Protein AF-A0A1I0MYA1-F1 (afdb_monomer)

Mean predicted aligned error: 21.13 Å

pLDDT: mean 71.58, std 11.99, range [45.19, 91.06]

Solvent-accessible surface area (backbone atoms only — not comparable to full-atom values): 9512 Å² total; per-residue (Å²): 108,74,67,56,53,50,49,51,52,51,49,52,51,48,63,66,42,46,63,58,52,44,54,54,46,49,60,52,48,57,58,31,63,77,65,76,63,81,54,77,68,55,57,52,54,31,60,75,57,71,51,89,72,77,81,79,78,51,69,67,60,56,49,51,58,48,51,55,51,49,53,56,50,49,55,51,51,52,50,54,50,52,55,49,51,52,52,50,52,54,49,52,52,50,51,51,54,51,51,53,51,50,52,53,48,50,54,49,49,52,53,50,49,53,48,51,62,73,56,55,93,52,71,67,62,57,50,51,55,49,52,52,53,49,52,53,50,53,58,53,49,54,54,50,55,50,52,52,50,55,50,51,54,52,51,53,51,50,50,52,50,50,50,60,64,67,73,73,116

Secondary structure (DSSP, 8-state):
-HHHHHHHHHHHHHHHHHHHHHHHHHHHHHHHHTTT---HHHHHHHHHTT--PPPPPPHHHHHHHHHHHHHHHHHHHHHHHHHHHHHHHHHHHHHHHHHHHHHHHHHHHHHHHHHHHHT-S-HHHHHHHHHHHHHHHHHHHHHHHHHHHHHHHHHHHHHHHHHHHHS--

Organism: NCBI:txid1267423

Structure (mmCIF, N/CA/C/O backbone):
data_AF-A0A1I0MYA1-F1
#
_entry.id   AF-A0A1I0MYA1-F1
#
loop_
_atom_site.group_PDB
_atom_site.id
_atom_site.type_symbol
_atom_site.label_atom_id
_atom_site.label_alt_id
_atom_site.label_comp_id
_atom_site.label_asym_id
_atom_site.label_entity_id
_atom_site.label_seq_id
_atom_site.pdbx_PDB_ins_code
_atom_site.Cartn_x
_atom_site.Cartn_y
_atom_site.Cartn_z
_atom_site.occupancy
_atom_site.B_iso_or_equiv
_atom_site.auth_seq_id
_atom_site.auth_comp_id
_atom_site.auth_asym_id
_atom_site.auth_atom_id
_atom_site.pdbx_PDB_model_num
ATOM 1 N N . MET A 1 1 ? -48.572 31.806 51.048 1.00 53.94 1 MET A N 1
ATOM 2 C CA . MET A 1 1 ? -49.089 32.085 49.691 1.00 53.94 1 MET A CA 1
ATOM 3 C C . MET A 1 1 ? -48.014 32.195 48.608 1.00 53.94 1 MET A C 1
ATOM 5 O O . MET A 1 1 ? -47.923 31.277 47.811 1.00 53.94 1 MET A O 1
ATOM 9 N N . ILE A 1 2 ? -47.170 33.240 48.545 1.00 49.69 2 ILE A N 1
ATOM 10 C CA . ILE A 1 2 ? -46.200 33.402 47.425 1.00 49.69 2 ILE A CA 1
ATOM 11 C C . ILE A 1 2 ? -45.186 32.243 47.348 1.00 49.69 2 ILE A C 1
ATOM 13 O O . ILE A 1 2 ? -44.885 31.756 46.262 1.00 49.69 2 ILE A O 1
ATOM 17 N N . ILE A 1 3 ? -44.714 31.751 48.497 1.00 54.62 3 ILE A N 1
ATOM 18 C CA . ILE A 1 3 ? -43.754 30.635 48.581 1.00 54.62 3 ILE A CA 1
ATOM 19 C C . ILE A 1 3 ? -44.385 29.305 48.130 1.00 54.62 3 ILE A C 1
ATOM 21 O O . ILE A 1 3 ? -43.721 28.503 47.483 1.00 54.62 3 ILE A O 1
ATOM 25 N N . GLU A 1 4 ? -45.673 29.085 48.404 1.00 59.00 4 GLU A N 1
ATOM 26 C CA . GLU A 1 4 ? -46.394 27.865 48.003 1.00 59.00 4 GLU A CA 1
ATOM 27 C C . GLU A 1 4 ? -46.662 27.839 46.498 1.00 59.00 4 GLU A C 1
ATOM 29 O O . GLU A 1 4 ? -46.517 26.797 45.865 1.00 59.00 4 GLU A O 1
ATOM 34 N N . ILE A 1 5 ? -46.981 28.995 45.907 1.00 59.31 5 ILE A N 1
ATOM 35 C CA . ILE A 1 5 ? -47.152 29.127 44.456 1.00 59.31 5 ILE A CA 1
ATOM 36 C C . ILE A 1 5 ? -45.806 28.919 43.750 1.00 59.31 5 ILE A C 1
ATOM 38 O O . ILE A 1 5 ? -45.744 28.190 42.761 1.00 59.31 5 ILE A O 1
ATOM 42 N N . LEU A 1 6 ? -44.709 29.475 44.284 1.00 47.03 6 LEU A N 1
ATOM 43 C CA . LEU A 1 6 ? -43.365 29.222 43.755 1.00 47.03 6 LEU A CA 1
ATOM 44 C C . LEU A 1 6 ? -42.989 27.736 43.851 1.00 47.03 6 LEU A C 1
ATOM 46 O O . LEU A 1 6 ? -42.486 27.172 42.883 1.00 47.03 6 LEU A O 1
ATOM 50 N N . ALA A 1 7 ? -43.263 27.091 44.988 1.00 54.84 7 ALA A N 1
ATOM 51 C CA . ALA A 1 7 ? -42.986 25.672 45.191 1.00 54.84 7 ALA A CA 1
ATOM 52 C C . ALA A 1 7 ? -43.809 24.783 44.246 1.00 54.84 7 ALA A C 1
ATOM 54 O O . ALA A 1 7 ? -43.268 23.838 43.678 1.00 54.84 7 ALA A O 1
ATOM 55 N N . ALA A 1 8 ? -45.081 25.115 44.012 1.00 61.84 8 ALA A N 1
ATOM 56 C CA . ALA A 1 8 ? -45.942 24.400 43.075 1.00 61.84 8 ALA A CA 1
ATOM 57 C C . ALA A 1 8 ? -45.461 24.550 41.623 1.00 61.84 8 ALA A C 1
ATOM 59 O O . ALA A 1 8 ? -45.410 23.565 40.887 1.00 61.84 8 ALA A O 1
ATOM 60 N N . ILE A 1 9 ? -45.039 25.751 41.213 1.00 55.94 9 ILE A N 1
ATOM 61 C CA . ILE A 1 9 ? -44.478 25.993 39.875 1.00 55.94 9 ILE A CA 1
ATOM 62 C C . ILE A 1 9 ? -43.163 25.225 39.706 1.00 55.94 9 ILE A C 1
ATOM 64 O O . ILE A 1 9 ? -42.986 24.528 38.709 1.00 55.94 9 ILE A O 1
ATOM 68 N N . ILE A 1 10 ? -42.268 25.283 40.696 1.00 53.44 10 ILE A N 1
ATOM 69 C CA . ILE A 1 10 ? -40.992 24.558 40.679 1.00 53.44 10 ILE A CA 1
ATOM 70 C C . ILE A 1 10 ? -41.228 23.044 40.635 1.00 53.44 10 ILE A C 1
A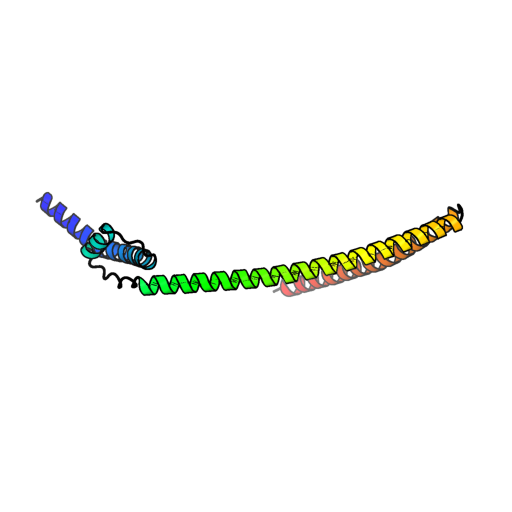TOM 72 O O . ILE A 1 10 ? -40.601 22.363 39.829 1.00 53.44 10 ILE A O 1
ATOM 76 N N . ALA A 1 11 ? -42.162 22.510 41.424 1.00 63.56 11 ALA A N 1
ATOM 77 C CA . ALA A 1 11 ? -42.507 21.090 41.419 1.00 63.56 11 ALA A CA 1
ATOM 78 C C . ALA A 1 11 ? -43.137 20.640 40.092 1.00 63.56 11 ALA A C 1
ATOM 80 O O . ALA A 1 11 ? -42.835 19.551 39.612 1.00 63.56 11 ALA A O 1
ATOM 81 N N . THR A 1 12 ? -43.957 21.484 39.461 1.00 64.12 12 THR A N 1
ATOM 82 C CA . THR A 1 12 ? -44.578 21.189 38.158 1.00 64.12 12 THR A CA 1
ATOM 83 C C . THR A 1 12 ? -43.537 21.203 37.037 1.00 64.12 12 THR A C 1
ATOM 85 O O . THR A 1 12 ? -43.501 20.300 36.201 1.00 64.12 12 THR A O 1
ATOM 88 N N . VAL A 1 13 ? -42.633 22.187 37.048 1.00 59.34 13 VAL A N 1
ATOM 89 C CA . VAL A 1 13 ? -41.529 22.304 36.085 1.00 59.34 13 VAL A CA 1
ATOM 90 C C . VAL A 1 13 ? -40.529 21.161 36.264 1.00 59.34 13 VAL A C 1
ATOM 92 O O . VAL A 1 13 ? -40.145 20.525 35.284 1.00 59.34 13 VAL A O 1
ATOM 95 N N . LEU A 1 14 ? -40.154 20.837 37.504 1.00 59.97 14 LEU A N 1
ATOM 96 C CA . LEU A 1 14 ? -39.277 19.707 37.805 1.00 59.97 14 LEU A CA 1
ATOM 97 C C . LEU A 1 14 ? -39.945 18.373 37.469 1.00 59.97 14 LEU A C 1
ATOM 99 O O . LEU A 1 14 ? -39.303 17.543 36.841 1.00 59.97 14 LEU A O 1
ATOM 103 N N . GLY A 1 15 ? -41.225 18.181 37.794 1.00 67.44 15 GLY A N 1
ATOM 104 C CA . GLY A 1 15 ? -41.979 16.971 37.462 1.00 67.44 15 GLY A CA 1
ATOM 105 C C . GLY A 1 15 ? -42.112 16.742 35.953 1.00 67.44 15 GLY A C 1
ATOM 106 O O . GLY A 1 15 ? -41.977 15.611 35.490 1.00 67.44 15 GLY A O 1
ATOM 107 N N . GLY A 1 16 ? -42.289 17.814 35.171 1.00 69.50 16 GLY A N 1
ATOM 108 C CA . GLY A 1 16 ? -42.324 17.754 33.706 1.00 69.50 16 GLY A CA 1
ATOM 109 C C . GLY A 1 16 ? -40.950 17.555 33.053 1.00 69.50 16 GLY A C 1
ATOM 110 O O . GLY A 1 16 ? -40.839 16.858 32.044 1.00 69.50 16 GLY A O 1
ATOM 111 N N . LEU A 1 17 ? -39.884 18.125 33.628 1.00 67.44 17 LEU A N 1
ATOM 112 C CA . LEU A 1 17 ? -38.512 18.014 33.106 1.00 67.44 17 LEU A CA 1
ATOM 113 C C . LEU A 1 17 ? -37.791 16.735 33.544 1.00 67.44 17 LEU A C 1
ATOM 115 O O . LEU A 1 17 ? -36.899 16.264 32.836 1.00 67.44 17 LEU A O 1
ATOM 119 N N . PHE A 1 18 ? -38.172 16.142 34.674 1.00 72.62 18 PHE A N 1
ATOM 120 C CA . PHE A 1 18 ? -37.575 14.919 35.207 1.00 72.62 18 PHE A CA 1
ATOM 121 C C . PHE A 1 18 ? -37.507 13.756 34.196 1.00 72.62 18 PHE A C 1
ATOM 123 O O . PHE A 1 18 ? -36.424 13.185 34.036 1.00 72.62 18 PHE A O 1
ATOM 130 N N . PRO A 1 19 ? -38.571 13.413 33.436 1.00 75.00 19 PRO A N 1
ATOM 131 C CA . PRO A 1 19 ? -38.494 12.343 32.436 1.00 75.00 19 PRO A CA 1
ATOM 132 C C . PRO A 1 19 ? -37.537 12.659 31.275 1.00 75.00 19 PRO A C 1
ATOM 134 O O . PRO A 1 19 ? -36.862 11.756 30.770 1.00 75.00 19 PRO A O 1
ATOM 137 N N . LEU A 1 20 ? -37.418 13.930 30.872 1.00 74.06 20 LEU A N 1
ATOM 138 C CA . LEU A 1 20 ? -36.466 14.359 29.840 1.00 74.06 20 LEU A CA 1
ATOM 139 C C . LEU A 1 20 ? -35.021 14.236 30.336 1.00 74.06 20 L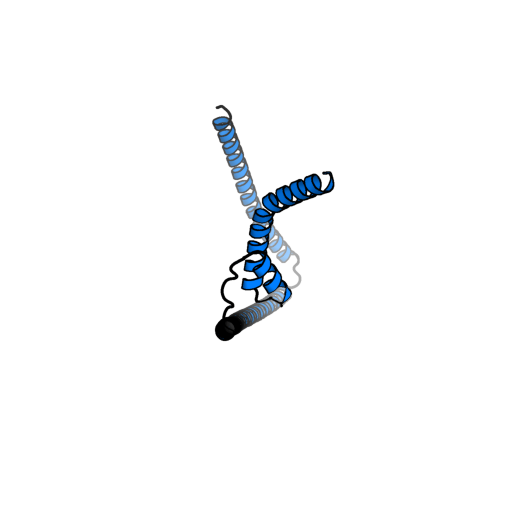EU A C 1
ATOM 141 O O . LEU A 1 20 ? -34.166 13.692 29.630 1.00 74.06 20 LEU A O 1
ATOM 145 N N . ILE A 1 21 ? -34.767 14.666 31.575 1.00 74.06 21 ILE A N 1
ATOM 146 C CA . ILE A 1 21 ? -33.463 14.547 32.236 1.00 74.06 21 ILE A CA 1
ATOM 147 C C . ILE A 1 21 ? -33.081 13.072 32.388 1.00 74.06 21 ILE A C 1
ATOM 149 O O . ILE A 1 21 ? -31.964 12.700 32.030 1.00 74.06 21 ILE A O 1
ATOM 153 N N . ARG A 1 22 ? -34.010 12.208 32.820 1.00 73.50 22 ARG A N 1
ATOM 154 C CA . ARG A 1 22 ? -33.788 10.757 32.945 1.00 73.50 22 ARG A CA 1
ATOM 155 C C . ARG A 1 22 ? -33.401 10.127 31.607 1.00 73.50 22 ARG A C 1
ATOM 157 O O . ARG A 1 22 ? -32.440 9.363 31.547 1.00 73.50 22 ARG A O 1
ATOM 164 N N . LYS A 1 23 ? -34.093 10.474 30.516 1.00 77.56 23 LYS A N 1
ATOM 165 C CA . LYS A 1 23 ? -33.804 9.944 29.172 1.00 77.56 23 LYS A CA 1
ATOM 166 C C . LYS A 1 23 ? -32.434 10.396 28.654 1.00 77.56 23 LYS A C 1
ATOM 168 O O . LYS A 1 23 ? -31.688 9.588 28.098 1.00 77.56 23 LYS A O 1
ATOM 173 N N . PHE A 1 24 ? -32.084 11.666 28.861 1.00 75.31 24 PHE A N 1
ATOM 174 C CA . PHE A 1 24 ? -30.781 12.206 28.469 1.00 75.31 24 PHE A CA 1
ATOM 175 C C . PHE A 1 24 ? -29.639 11.604 29.299 1.00 75.31 24 PHE A C 1
ATOM 177 O O . PHE A 1 24 ? -28.613 11.194 28.749 1.00 75.31 24 PHE A O 1
ATOM 184 N N . ALA A 1 25 ? -29.843 11.492 30.612 1.00 72.69 25 ALA A N 1
ATOM 185 C CA . ALA A 1 25 ? -28.910 10.868 31.535 1.00 72.69 25 ALA A CA 1
ATOM 186 C C . ALA A 1 25 ? -28.674 9.399 31.173 1.00 72.69 25 ALA A C 1
ATOM 188 O O . ALA A 1 25 ? -27.520 9.008 31.026 1.00 72.69 25 ALA A O 1
ATOM 189 N N . LYS A 1 26 ? -29.729 8.612 30.922 1.00 73.62 26 LYS A N 1
ATOM 190 C CA . LYS A 1 26 ? -29.613 7.197 30.532 1.00 73.62 26 LYS 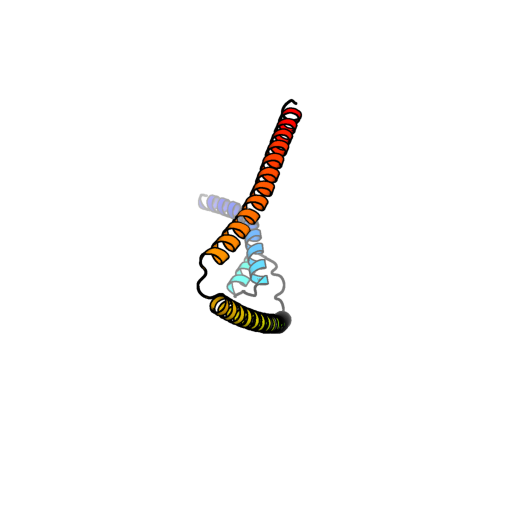A CA 1
ATOM 191 C C . LYS A 1 26 ? -28.723 7.013 29.297 1.00 73.62 26 LYS A C 1
ATOM 193 O O . LYS A 1 26 ? -27.742 6.286 29.350 1.00 73.62 26 LYS A O 1
ATOM 198 N N . SER A 1 27 ? -28.962 7.789 28.235 1.00 75.38 27 SER A N 1
ATOM 199 C CA . SER A 1 27 ? -28.143 7.748 27.010 1.00 75.38 27 SER A CA 1
ATOM 200 C C . SER A 1 27 ? -26.663 8.089 27.246 1.00 75.38 27 SER A C 1
ATOM 202 O O . SER A 1 27 ? -25.767 7.534 26.601 1.00 75.38 27 SER A O 1
ATOM 204 N N . ARG A 1 28 ? -26.381 9.021 28.164 1.00 74.25 28 ARG A N 1
ATOM 205 C CA . ARG A 1 28 ? -25.012 9.395 28.540 1.00 74.25 28 ARG A CA 1
ATOM 206 C C . ARG A 1 28 ? -24.349 8.331 29.408 1.00 74.25 28 ARG A C 1
ATOM 208 O O . ARG A 1 28 ? -23.190 8.010 29.151 1.00 74.25 28 ARG A O 1
ATOM 215 N N . PHE A 1 29 ? -25.067 7.788 30.387 1.00 71.31 29 PHE A N 1
ATOM 216 C CA . PHE A 1 29 ? -24.564 6.745 31.272 1.00 71.31 29 PHE A CA 1
ATOM 217 C C . PHE A 1 29 ? -24.280 5.461 30.496 1.00 71.31 29 PHE A C 1
ATOM 219 O O . PHE A 1 29 ? -23.156 4.983 30.585 1.00 71.31 29 PHE A O 1
ATOM 226 N N . ASP A 1 30 ? -25.179 4.985 29.632 1.00 68.94 30 ASP A N 1
ATOM 227 C CA . ASP A 1 30 ? -24.960 3.769 28.829 1.00 68.94 30 ASP A CA 1
ATOM 228 C C . ASP A 1 30 ? -23.665 3.850 27.994 1.00 68.94 30 ASP A C 1
ATOM 230 O O . ASP A 1 30 ? -22.883 2.902 27.921 1.00 68.94 30 ASP A O 1
ATOM 234 N N . LYS A 1 31 ? -23.363 5.028 27.426 1.00 69.88 31 LYS A N 1
ATOM 235 C CA . LYS A 1 31 ? -22.116 5.270 26.676 1.00 69.88 31 LYS A CA 1
ATOM 236 C C . LYS A 1 31 ? -20.864 5.296 27.554 1.00 69.88 31 LYS A C 1
ATOM 238 O O . LYS A 1 31 ? -19.784 4.956 27.071 1.00 69.88 31 LYS A O 1
ATOM 243 N N . LEU A 1 32 ? -20.975 5.759 28.796 1.00 64.94 32 LEU A N 1
ATOM 244 C CA . LEU A 1 32 ? -19.866 5.786 29.755 1.00 64.94 32 LEU A CA 1
ATOM 245 C C . LEU A 1 32 ? -19.616 4.393 30.344 1.00 64.94 32 LEU A C 1
ATOM 247 O O . LEU A 1 32 ? -18.457 3.985 30.458 1.00 64.94 32 LEU A O 1
ATOM 251 N N . TYR A 1 33 ? -20.689 3.643 30.607 1.00 64.56 33 TYR A N 1
ATOM 252 C CA . TYR A 1 33 ? -20.644 2.251 31.043 1.00 64.56 33 TYR A CA 1
ATOM 253 C C . TYR A 1 33 ? -20.043 1.331 29.972 1.00 64.56 33 TYR A C 1
ATOM 255 O O . TYR A 1 33 ? -19.144 0.548 30.264 1.00 64.56 33 TYR A O 1
ATOM 263 N N . ALA A 1 34 ? -20.386 1.525 28.696 1.00 61.16 34 ALA A N 1
ATOM 264 C CA . ALA A 1 34 ? -19.746 0.806 27.590 1.00 61.16 34 ALA A CA 1
ATOM 265 C C . ALA A 1 34 ? -18.231 1.085 27.450 1.00 61.16 34 ALA A C 1
ATOM 267 O O . ALA A 1 34 ? -17.511 0.303 26.832 1.00 61.16 34 ALA A O 1
ATOM 268 N N . LYS A 1 35 ? -17.732 2.201 28.002 1.00 67.06 35 LYS A N 1
ATOM 269 C CA . LYS A 1 35 ? -16.332 2.647 27.880 1.00 67.06 35 LYS A CA 1
ATOM 270 C C . LYS A 1 35 ? -15.478 2.401 29.124 1.00 67.06 35 LYS A C 1
ATOM 272 O O . LYS A 1 35 ? -14.320 2.816 29.134 1.00 67.06 35 LYS A O 1
ATOM 277 N N . GLY A 1 36 ? -16.011 1.771 30.171 1.00 59.75 36 GLY A N 1
ATOM 278 C CA . GLY A 1 36 ? -15.218 1.460 31.364 1.00 59.75 36 GLY A CA 1
ATOM 279 C C . GLY A 1 36 ? -14.858 2.665 32.246 1.00 59.75 36 GLY A C 1
ATOM 280 O O . GLY A 1 36 ? -13.967 2.548 33.083 1.00 59.75 36 GLY A O 1
ATOM 281 N N . LYS A 1 37 ? -15.474 3.840 32.038 1.00 58.03 37 LYS A N 1
ATOM 282 C CA . LYS A 1 37 ? -15.156 5.081 32.768 1.00 58.03 37 LYS A CA 1
ATOM 283 C C . LYS A 1 37 ? -16.278 5.423 33.742 1.00 58.03 37 LYS A C 1
ATOM 285 O O . LYS A 1 37 ? -17.186 6.176 33.398 1.00 58.03 37 LYS A O 1
ATOM 290 N N . TYR A 1 38 ? -16.203 4.892 34.958 1.00 65.19 38 TYR A N 1
ATOM 291 C CA . TYR A 1 38 ? -17.176 5.168 36.016 1.00 65.19 38 TYR A CA 1
ATOM 292 C C . TYR A 1 38 ? -16.453 5.444 37.336 1.00 65.19 38 TYR A C 1
ATOM 294 O O . TYR A 1 38 ? -15.547 4.723 37.737 1.00 65.19 38 TYR A O 1
ATOM 302 N N . GLY A 1 39 ? -16.848 6.530 38.002 1.00 62.97 39 GLY A N 1
ATOM 303 C CA . GLY A 1 39 ? -16.388 6.897 39.344 1.00 62.97 39 GLY A CA 1
ATOM 304 C C . GLY A 1 39 ? -17.575 7.062 40.291 1.00 62.97 39 GLY A C 1
ATOM 305 O O . GLY A 1 39 ? -18.708 7.185 39.828 1.00 62.97 39 GLY A O 1
ATOM 306 N N . LYS A 1 40 ? -17.327 7.124 41.607 1.00 64.31 40 LYS A N 1
ATOM 307 C CA . LYS A 1 40 ? -18.358 7.173 42.672 1.00 64.31 40 LYS A CA 1
ATOM 308 C C . LYS A 1 40 ? -19.486 8.189 42.418 1.00 64.31 40 LYS A C 1
ATOM 310 O O . LYS A 1 40 ? -20.643 7.910 42.704 1.00 64.31 40 LYS A O 1
ATOM 315 N N . PHE A 1 41 ? -19.165 9.332 41.807 1.00 66.94 41 PHE A N 1
ATOM 316 C CA . PHE A 1 41 ? -20.137 10.363 41.428 1.00 66.94 41 PHE A CA 1
ATOM 317 C C . PHE A 1 41 ? -21.208 9.868 40.434 1.00 66.94 41 PHE A C 1
ATOM 319 O O . PHE A 1 41 ? -22.383 10.187 40.576 1.00 66.94 41 PHE A O 1
ATOM 326 N N . HIS A 1 42 ? -20.825 9.042 39.459 1.00 65.75 42 HIS A N 1
ATOM 327 C CA . HIS A 1 42 ? -21.723 8.542 38.412 1.00 65.75 42 HIS A CA 1
ATOM 328 C C . HIS A 1 42 ? -22.743 7.547 38.976 1.00 65.75 42 HIS A C 1
ATOM 330 O O . HIS A 1 42 ? -23.909 7.574 38.593 1.00 65.75 42 HIS A O 1
ATOM 336 N N . GLN A 1 43 ? -22.323 6.735 39.948 1.00 65.62 43 GLN A N 1
ATOM 337 C CA . GLN A 1 43 ? -23.186 5.782 40.641 1.00 65.62 43 GLN A CA 1
ATOM 338 C C . GLN A 1 43 ? -24.210 6.491 41.543 1.00 65.62 43 GLN A C 1
ATOM 340 O O . GLN A 1 43 ? -25.366 6.076 41.600 1.00 65.62 43 GLN A O 1
ATOM 345 N N . SER A 1 44 ? -23.821 7.590 42.201 1.00 68.62 44 SER A N 1
ATOM 346 C CA . SER A 1 44 ? -24.742 8.410 43.001 1.00 68.62 44 SER A CA 1
ATOM 347 C C . SER A 1 44 ? -25.803 9.103 42.144 1.00 68.62 44 SER A C 1
ATOM 349 O O . SER A 1 44 ? -26.974 9.108 42.512 1.00 68.62 44 SER A O 1
ATOM 351 N N . VAL A 1 45 ? -25.423 9.643 40.981 1.00 70.06 45 VAL A N 1
ATOM 352 C CA . VAL A 1 45 ? -26.371 10.292 40.056 1.00 70.06 45 VAL A CA 1
ATOM 353 C C . VAL A 1 45 ? -27.311 9.269 39.408 1.00 70.06 45 VAL A C 1
ATOM 355 O O . VAL A 1 45 ? -28.501 9.540 39.274 1.00 70.06 45 VAL A O 1
ATOM 358 N N . ALA A 1 46 ? -26.815 8.078 39.058 1.00 68.12 46 ALA A N 1
ATOM 359 C CA . ALA A 1 46 ? -27.648 7.003 38.522 1.00 68.12 46 ALA A CA 1
ATOM 360 C C . ALA A 1 46 ? -28.675 6.485 39.547 1.00 68.12 46 ALA A C 1
ATOM 362 O O . ALA A 1 46 ? -29.834 6.286 39.188 1.00 68.12 46 ALA A O 1
ATOM 363 N N . LYS A 1 47 ? -28.283 6.352 40.826 1.00 70.88 47 LYS A N 1
ATOM 364 C CA . LYS A 1 47 ? -29.202 6.011 41.928 1.00 70.88 47 LYS A CA 1
ATOM 365 C C . LYS A 1 47 ? -30.252 7.096 42.179 1.00 70.88 47 LYS A C 1
ATOM 367 O O . LYS A 1 47 ? -31.406 6.766 42.408 1.00 70.88 47 LYS A O 1
ATOM 372 N N . LEU A 1 48 ? -29.876 8.377 42.109 1.00 71.06 48 LEU A N 1
ATOM 373 C CA . LEU A 1 48 ? -30.808 9.501 42.291 1.00 71.06 48 LEU A CA 1
ATOM 374 C C . LEU A 1 48 ? -31.876 9.568 41.181 1.00 71.06 48 LEU A C 1
ATOM 376 O O . LEU A 1 48 ? -32.985 10.038 41.411 1.00 71.06 48 LEU A O 1
ATOM 380 N N . LEU A 1 49 ? -31.531 9.115 39.972 1.00 71.75 49 LEU A N 1
ATOM 381 C CA . LEU A 1 49 ? -32.407 9.128 38.795 1.00 71.75 49 LEU A CA 1
ATOM 382 C C . LEU A 1 49 ? -33.109 7.786 38.531 1.00 71.75 49 LEU A C 1
ATOM 384 O O . LEU A 1 49 ? -33.781 7.650 37.503 1.00 71.75 49 LEU A O 1
ATOM 388 N N . ASP A 1 50 ? -32.942 6.812 39.431 1.00 62.97 50 ASP A N 1
ATOM 389 C CA . ASP A 1 50 ? -33.496 5.459 39.325 1.00 62.97 50 ASP A CA 1
ATOM 390 C C . ASP A 1 50 ? -33.206 4.817 37.952 1.00 62.97 50 ASP A C 1
ATOM 392 O O . ASP A 1 50 ? -34.083 4.325 37.238 1.00 62.97 50 ASP A O 1
ATOM 396 N N . ILE A 1 51 ? -31.961 4.953 37.491 1.00 66.06 51 ILE A N 1
ATOM 397 C CA . ILE A 1 51 ? -31.512 4.390 36.217 1.00 66.06 51 ILE A CA 1
ATOM 398 C C . ILE A 1 51 ? -30.887 3.031 36.519 1.00 66.06 51 ILE A C 1
ATOM 400 O O . ILE A 1 51 ? -29.831 2.969 37.149 1.00 66.06 51 ILE A O 1
ATOM 404 N N . GLU A 1 52 ? -31.521 1.955 36.046 1.00 53.47 52 GLU A N 1
ATOM 405 C CA . GLU A 1 52 ? -30.916 0.622 35.994 1.00 53.47 52 GLU A CA 1
ATOM 406 C C . GLU A 1 52 ? -29.680 0.681 35.099 1.00 53.47 52 GLU A C 1
ATOM 408 O O . GLU A 1 52 ? -29.752 0.730 33.869 1.00 53.47 52 GLU A O 1
ATOM 413 N N . VAL A 1 53 ? -28.529 0.758 35.748 1.00 55.78 53 VAL A N 1
ATOM 414 C CA . VAL A 1 53 ? -27.232 0.656 35.109 1.00 55.78 53 VAL A CA 1
ATOM 415 C C . VAL A 1 53 ? -26.981 -0.822 34.835 1.00 55.78 53 VAL A C 1
ATOM 417 O O . VAL A 1 53 ? -26.930 -1.617 35.771 1.00 55.78 53 VAL A O 1
ATOM 420 N N . GLY A 1 54 ? -26.824 -1.176 33.558 1.00 53.00 54 GLY A N 1
ATOM 421 C CA . GLY A 1 54 ? -26.479 -2.534 33.141 1.00 53.00 54 GLY A CA 1
ATOM 422 C C . GLY A 1 54 ? -25.184 -3.021 33.794 1.00 53.00 54 GLY A C 1
ATOM 423 O O . GLY A 1 54 ? -24.245 -2.242 33.967 1.00 53.00 54 GLY A O 1
ATOM 424 N N . GLU A 1 55 ? -25.168 -4.301 34.166 1.00 52.84 55 GLU A N 1
ATOM 425 C CA . GLU A 1 55 ? -24.085 -4.941 34.914 1.00 52.84 55 GLU A CA 1
ATOM 426 C C . GLU A 1 55 ? -22.696 -4.617 34.347 1.00 52.84 55 GLU A C 1
ATOM 428 O O . GLU A 1 55 ? -22.428 -4.696 33.144 1.00 52.84 55 GLU A O 1
ATOM 433 N N . GLU A 1 56 ? -21.800 -4.248 35.259 1.00 52.19 56 GLU A N 1
ATOM 434 C CA . GLU A 1 56 ? -20.389 -4.015 34.998 1.00 52.19 56 GLU A CA 1
ATOM 435 C C . GLU A 1 56 ? -19.786 -5.273 34.351 1.00 52.19 56 GLU A C 1
ATOM 437 O O . GLU A 1 56 ? -19.783 -6.349 34.949 1.00 52.19 56 GLU A O 1
ATOM 442 N N . LYS A 1 57 ? -19.284 -5.171 33.108 1.00 57.69 57 LYS A N 1
ATOM 443 C CA . LYS A 1 57 ? -18.551 -6.288 32.491 1.00 57.69 57 LYS A CA 1
ATOM 444 C C . LYS A 1 57 ? -17.410 -6.694 33.430 1.00 57.69 57 LYS A C 1
ATOM 446 O O . LYS A 1 57 ? -16.551 -5.858 33.722 1.00 57.69 57 LYS A O 1
ATOM 451 N N . SER A 1 58 ? -17.400 -7.964 33.850 1.00 69.69 58 SER A N 1
ATOM 452 C CA . SER A 1 58 ? -16.341 -8.534 34.691 1.00 69.69 58 SER A CA 1
ATOM 453 C C . SER A 1 58 ? -14.957 -8.199 34.129 1.00 69.69 58 SER A C 1
ATOM 455 O O . SER A 1 58 ? -14.753 -8.172 32.909 1.00 69.69 58 SER A O 1
ATOM 457 N N . PHE A 1 59 ? -14.012 -7.943 35.032 1.00 69.75 59 PHE A N 1
ATOM 458 C CA . PHE A 1 59 ? -12.611 -7.702 34.710 1.00 69.75 59 PHE A CA 1
ATOM 459 C C . PHE A 1 59 ? -12.053 -8.772 33.761 1.00 69.75 59 PHE A C 1
ATOM 461 O O . PHE A 1 59 ? -11.411 -8.414 32.775 1.00 69.75 59 PHE A O 1
ATOM 468 N N . ASP A 1 60 ? -12.407 -10.040 33.976 1.00 73.44 60 ASP A N 1
ATOM 469 C CA . ASP A 1 60 ? -11.952 -11.168 33.156 1.00 73.44 60 ASP A CA 1
ATOM 470 C C . ASP A 1 60 ? -12.396 -11.037 31.697 1.00 73.44 60 ASP A C 1
ATOM 472 O O . ASP A 1 60 ? -11.577 -11.143 30.788 1.00 73.44 60 ASP A O 1
ATOM 476 N N . LYS A 1 61 ? -13.662 -10.667 31.458 1.00 72.38 61 LYS A N 1
ATOM 477 C CA . LYS A 1 61 ? -14.182 -10.440 30.097 1.00 72.38 61 LYS A CA 1
ATOM 478 C C . LYS A 1 61 ? -13.479 -9.285 29.392 1.00 72.38 61 LYS A C 1
ATOM 480 O O . LYS A 1 61 ? -13.248 -9.332 28.189 1.00 72.38 61 LYS A O 1
ATOM 485 N N . ARG A 1 62 ? -13.139 -8.220 30.122 1.00 72.81 62 ARG A N 1
ATOM 486 C CA . ARG A 1 62 ? -12.390 -7.088 29.550 1.00 72.81 62 ARG A CA 1
ATOM 487 C C . ARG A 1 62 ? -10.954 -7.473 29.209 1.00 72.81 62 ARG A C 1
ATOM 489 O O . ARG A 1 62 ? -10.388 -6.925 28.267 1.00 72.81 62 ARG A O 1
ATOM 496 N N . LEU A 1 63 ? -10.360 -8.352 30.007 1.00 75.50 63 LEU A N 1
ATOM 497 C CA . LEU A 1 63 ? -8.999 -8.831 29.818 1.00 75.50 63 LEU A CA 1
ATOM 498 C C . LEU A 1 63 ? -8.926 -9.755 28.599 1.00 75.50 63 LEU A C 1
ATOM 500 O O . LEU A 1 63 ? -8.071 -9.556 27.742 1.00 75.50 63 LEU A O 1
ATOM 504 N N . GLU A 1 64 ? -9.895 -10.658 28.467 1.00 82.94 64 GLU A N 1
ATOM 505 C CA . GLU A 1 64 ? -10.082 -11.538 27.311 1.00 82.94 64 GLU A CA 1
ATOM 506 C C . GLU A 1 64 ? -10.286 -10.740 26.010 1.00 82.94 64 GLU A C 1
ATOM 508 O O . GLU A 1 64 ? -9.531 -10.912 25.056 1.00 82.94 64 GLU A O 1
ATOM 513 N N . GLU A 1 65 ? -11.193 -9.751 26.002 1.00 80.19 65 GLU A N 1
ATOM 514 C CA . GLU A 1 65 ? -11.401 -8.860 24.845 1.00 80.19 65 GLU A CA 1
ATOM 515 C C . GLU A 1 65 ? -10.128 -8.088 24.446 1.00 80.19 65 GLU A C 1
ATOM 517 O O . GLU A 1 65 ? -9.933 -7.745 23.276 1.00 80.19 65 GLU A O 1
ATOM 522 N N . ASN A 1 66 ? -9.268 -7.753 25.410 1.00 80.88 66 ASN A N 1
ATOM 523 C CA . ASN A 1 66 ? -8.013 -7.058 25.135 1.00 80.88 66 ASN A CA 1
ATOM 524 C C . ASN A 1 66 ? -6.939 -8.006 24.596 1.00 80.88 66 ASN A C 1
ATOM 526 O O . ASN A 1 66 ? -6.205 -7.607 23.694 1.00 80.88 66 ASN A O 1
ATOM 530 N N . PHE A 1 67 ? -6.871 -9.242 25.096 1.00 88.38 67 PHE A N 1
ATOM 531 C CA . PHE A 1 67 ? -5.989 -10.276 24.556 1.00 88.38 67 PHE A CA 1
ATOM 532 C 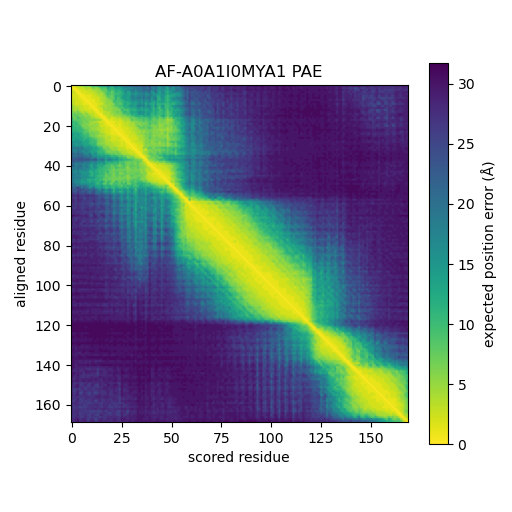C . PHE A 1 67 ? -6.349 -10.621 23.113 1.00 88.38 67 PHE A C 1
ATOM 534 O O . PHE A 1 67 ? -5.465 -10.620 22.260 1.00 88.38 67 PHE A O 1
ATOM 541 N N . GLU A 1 68 ? -7.637 -10.790 22.804 1.00 89.19 68 GLU A N 1
ATOM 542 C CA . GLU A 1 68 ? -8.086 -11.014 21.425 1.00 89.19 68 GLU A CA 1
ATOM 543 C C . GLU A 1 68 ? -7.697 -9.858 20.493 1.00 89.19 68 GLU A C 1
ATOM 545 O O . GLU A 1 68 ? -7.280 -10.070 19.353 1.00 89.19 68 GLU A O 1
ATOM 550 N N . LYS A 1 69 ? -7.819 -8.609 20.960 1.00 86.06 69 LYS A N 1
ATOM 551 C CA . LYS A 1 69 ? -7.390 -7.435 20.182 1.00 86.06 69 LYS A CA 1
ATOM 552 C C . LYS A 1 69 ? -5.883 -7.411 19.972 1.00 86.06 69 LYS A C 1
ATOM 554 O O . LYS A 1 69 ? -5.445 -7.008 18.897 1.00 86.06 69 LYS A O 1
ATOM 559 N N . LEU A 1 70 ? -5.109 -7.820 20.976 1.00 83.00 70 LEU A N 1
ATOM 560 C CA . LEU A 1 70 ? -3.656 -7.899 20.882 1.00 83.00 70 LEU A CA 1
ATOM 561 C C . LEU A 1 70 ? -3.242 -8.961 19.861 1.00 83.00 70 LEU A C 1
ATOM 563 O O . LEU A 1 70 ? -2.439 -8.672 18.982 1.00 83.00 70 LEU A O 1
ATOM 567 N N . GLN A 1 71 ? -3.846 -10.148 19.924 1.00 88.44 71 GLN A N 1
ATOM 568 C CA . GLN A 1 71 ? -3.584 -11.242 18.990 1.00 88.44 71 GLN A CA 1
ATOM 569 C C . GLN A 1 71 ? -3.901 -10.832 17.547 1.00 88.44 71 GLN A C 1
ATOM 571 O O . GLN A 1 71 ? -3.049 -10.955 16.673 1.00 88.44 71 GLN A O 1
ATOM 576 N N . LYS A 1 72 ? -5.062 -10.207 17.313 1.00 90.12 72 LYS A N 1
ATOM 577 C CA . LYS A 1 72 ? -5.419 -9.659 1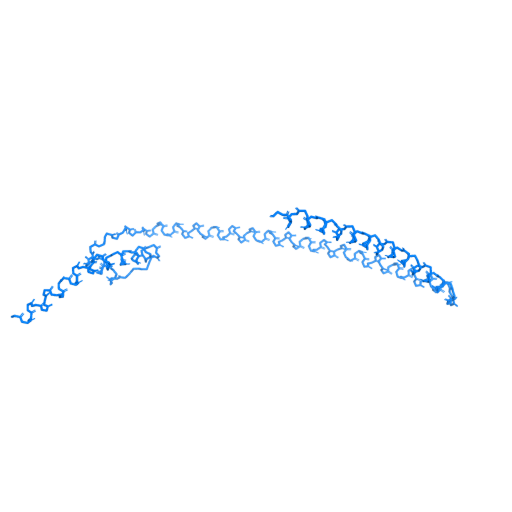5.992 1.00 90.12 72 LYS A CA 1
ATOM 578 C C . LYS A 1 72 ? -4.465 -8.565 15.515 1.00 90.12 72 LYS A C 1
ATOM 580 O O . LYS A 1 72 ? -4.290 -8.381 14.313 1.00 90.12 72 LYS A O 1
ATOM 585 N N . ALA A 1 73 ? -3.897 -7.779 16.429 1.00 83.62 73 ALA A N 1
ATOM 586 C CA . ALA A 1 73 ? -2.901 -6.776 16.071 1.00 83.62 73 ALA A CA 1
ATOM 587 C C . ALA A 1 73 ? -1.574 -7.431 15.664 1.00 83.62 73 ALA A C 1
ATOM 589 O O . ALA A 1 73 ? -0.978 -6.994 14.685 1.00 83.62 73 ALA A O 1
ATOM 590 N N . PHE A 1 74 ? -1.153 -8.493 16.356 1.00 87.19 74 PHE A N 1
ATOM 591 C CA . PHE A 1 74 ? 0.029 -9.273 15.987 1.00 87.19 74 PHE A CA 1
ATOM 592 C C . PHE A 1 74 ? -0.131 -9.957 14.627 1.00 87.19 74 PHE A C 1
ATOM 594 O O . PHE A 1 74 ? 0.730 -9.770 13.775 1.00 87.19 74 PHE A O 1
ATOM 601 N N . GLU A 1 75 ? -1.260 -10.624 14.374 1.00 90.06 75 GLU A N 1
ATOM 602 C CA . GLU A 1 75 ? -1.551 -11.250 13.072 1.00 90.06 75 GLU A CA 1
ATOM 603 C C . GLU A 1 75 ? -1.516 -10.228 11.923 1.00 90.06 75 GLU A C 1
ATOM 605 O O . GLU A 1 75 ? -0.995 -10.497 10.843 1.00 90.06 75 GLU A O 1
ATOM 610 N N . LYS A 1 76 ? -2.013 -9.005 12.155 1.00 87.69 76 LYS A N 1
ATOM 611 C CA . LYS A 1 76 ? -1.927 -7.923 11.161 1.00 87.69 76 LYS A CA 1
ATOM 612 C C . LYS A 1 76 ? -0.501 -7.452 10.900 1.00 87.69 76 LYS A C 1
ATOM 614 O O . LYS A 1 76 ? -0.197 -7.078 9.773 1.00 87.69 76 LYS A O 1
ATOM 619 N N . VAL A 1 77 ? 0.344 -7.403 11.928 1.00 88.00 77 VAL A N 1
ATOM 620 C CA . VAL A 1 77 ? 1.756 -7.025 11.776 1.00 88.00 77 VAL A CA 1
ATOM 621 C C . VAL A 1 77 ? 2.519 -8.110 11.024 1.00 88.00 77 VAL A C 1
ATOM 623 O O . VAL A 1 77 ? 3.344 -7.784 10.173 1.00 88.00 77 VAL A O 1
ATOM 626 N N . GLU A 1 78 ? 2.226 -9.377 11.301 1.00 87.00 78 GLU A N 1
ATOM 627 C CA . GLU A 1 78 ? 2.812 -10.514 10.595 1.00 87.00 78 GLU A CA 1
ATOM 628 C C . GLU A 1 78 ? 2.450 -10.479 9.105 1.00 87.00 78 GLU A C 1
ATOM 630 O O . GLU A 1 78 ? 3.352 -10.402 8.273 1.00 87.00 78 GLU A O 1
ATOM 635 N N . HIS A 1 79 ? 1.163 -10.344 8.768 1.00 89.75 79 HIS A N 1
ATOM 636 C CA . HIS A 1 79 ? 0.730 -10.176 7.376 1.00 89.75 79 HIS A CA 1
ATOM 637 C C . HIS A 1 79 ? 1.339 -8.943 6.696 1.00 89.75 79 HIS A C 1
ATOM 639 O O . HIS A 1 79 ? 1.827 -9.033 5.576 1.00 89.75 79 HIS A O 1
ATOM 645 N N . ALA A 1 80 ? 1.384 -7.792 7.375 1.00 84.31 80 ALA A N 1
ATOM 646 C CA . ALA A 1 80 ? 2.006 -6.597 6.806 1.00 84.31 80 ALA A CA 1
ATOM 647 C C . ALA A 1 80 ? 3.512 -6.787 6.544 1.00 84.31 80 ALA A C 1
ATOM 649 O O . ALA A 1 80 ? 4.066 -6.176 5.631 1.00 84.31 80 ALA A O 1
ATOM 650 N N . THR A 1 81 ? 4.180 -7.622 7.342 1.00 88.69 81 THR A N 1
ATOM 651 C CA . THR A 1 81 ? 5.596 -7.958 7.156 1.00 88.69 81 THR A CA 1
ATOM 652 C C . THR A 1 81 ? 5.789 -8.900 5.967 1.00 88.69 81 THR A C 1
ATOM 654 O O . THR A 1 81 ? 6.741 -8.727 5.206 1.00 88.69 81 THR A O 1
ATOM 657 N N . GLU A 1 82 ? 4.887 -9.864 5.769 1.00 91.06 82 GLU A N 1
ATOM 658 C CA . GLU A 1 82 ? 4.872 -10.726 4.581 1.00 91.06 82 GLU A CA 1
ATOM 659 C C . GLU A 1 82 ? 4.658 -9.913 3.300 1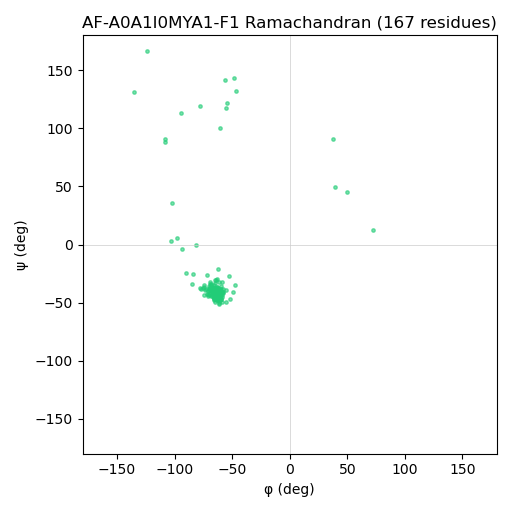.00 91.06 82 GLU A C 1
ATOM 661 O O . GLU A 1 82 ? 5.485 -9.997 2.390 1.00 91.06 82 GLU A O 1
ATOM 666 N N . ASP A 1 83 ? 3.640 -9.047 3.273 1.00 88.44 83 ASP A N 1
ATOM 667 C CA . ASP A 1 83 ? 3.350 -8.161 2.138 1.00 88.44 83 ASP A CA 1
ATOM 668 C C . ASP A 1 83 ? 4.551 -7.256 1.816 1.00 88.44 83 ASP A C 1
ATOM 670 O O . ASP A 1 83 ? 4.918 -7.046 0.657 1.00 88.44 83 ASP A O 1
ATOM 674 N N . PHE A 1 84 ? 5.210 -6.720 2.850 1.00 87.00 84 PHE A N 1
ATOM 675 C CA . PHE A 1 84 ? 6.392 -5.881 2.672 1.00 87.00 84 PHE A CA 1
ATOM 676 C C . PHE A 1 84 ? 7.577 -6.661 2.088 1.00 87.00 84 PHE A C 1
ATOM 678 O O . PHE A 1 84 ? 8.289 -6.148 1.221 1.00 87.00 84 PHE A O 1
ATOM 685 N N . ASN A 1 85 ? 7.778 -7.908 2.519 1.00 87.62 85 ASN A N 1
ATOM 686 C CA . ASN A 1 85 ? 8.812 -8.784 1.969 1.00 87.62 85 ASN A CA 1
ATOM 687 C C . ASN A 1 85 ? 8.527 -9.172 0.511 1.00 87.62 85 ASN A C 1
ATOM 689 O O . ASN A 1 85 ? 9.460 -9.254 -0.291 1.00 87.62 85 ASN A O 1
ATOM 693 N N . GLU A 1 86 ? 7.264 -9.390 0.147 1.00 90.81 86 GLU A N 1
ATOM 694 C CA . GLU A 1 86 ? 6.872 -9.656 -1.239 1.00 90.81 86 GLU A CA 1
ATOM 695 C C . GLU A 1 86 ? 7.128 -8.437 -2.135 1.00 90.81 86 GLU A C 1
ATOM 697 O O . GLU A 1 86 ? 7.784 -8.559 -3.174 1.00 90.81 86 GLU A O 1
ATOM 702 N N . LEU A 1 87 ? 6.732 -7.243 -1.686 1.00 87.56 87 LEU A N 1
ATOM 703 C CA . LEU A 1 87 ? 7.014 -5.990 -2.390 1.00 87.56 87 LEU A CA 1
ATOM 704 C C . LEU A 1 87 ? 8.516 -5.749 -2.568 1.00 87.56 87 LEU A C 1
ATOM 706 O O . LEU A 1 87 ? 8.949 -5.305 -3.634 1.00 87.56 87 LEU A O 1
ATOM 710 N N . LEU A 1 88 ? 9.330 -6.043 -1.550 1.00 86.06 88 LEU A N 1
ATOM 711 C CA . LEU A 1 88 ? 10.786 -5.945 -1.660 1.00 86.06 88 LEU A CA 1
ATOM 712 C C . LEU A 1 88 ? 11.336 -6.892 -2.729 1.00 86.06 88 LEU A C 1
ATOM 714 O O . LEU A 1 88 ? 12.123 -6.454 -3.567 1.00 86.06 88 LEU A O 1
ATOM 718 N N . ARG A 1 89 ? 10.878 -8.149 -2.762 1.00 89.44 89 ARG A N 1
ATOM 719 C CA . ARG A 1 89 ? 11.274 -9.114 -3.800 1.00 89.44 89 ARG A CA 1
ATOM 720 C C . ARG A 1 89 ? 10.896 -8.646 -5.202 1.00 89.44 89 ARG A C 1
ATOM 722 O O . ARG A 1 89 ? 11.712 -8.738 -6.118 1.00 89.44 89 ARG A O 1
ATOM 729 N N . GLU A 1 90 ? 9.692 -8.106 -5.383 1.00 89.12 90 GLU A N 1
ATOM 730 C CA . GLU A 1 90 ? 9.250 -7.572 -6.676 1.00 89.12 90 GLU A CA 1
ATOM 731 C C . GLU A 1 90 ? 10.096 -6.362 -7.110 1.00 89.12 90 GLU A C 1
ATOM 733 O O . GLU A 1 90 ? 10.472 -6.226 -8.283 1.00 89.12 90 GLU A O 1
ATOM 738 N N . LYS A 1 91 ? 10.457 -5.490 -6.160 1.00 84.81 91 LYS A N 1
ATOM 739 C CA . LYS A 1 91 ? 11.343 -4.348 -6.415 1.00 84.81 91 LYS A CA 1
ATOM 740 C C . LYS A 1 91 ? 12.753 -4.789 -6.780 1.00 84.81 91 LYS A C 1
ATOM 742 O O . LYS A 1 91 ? 13.306 -4.251 -7.737 1.00 84.81 91 LYS A O 1
ATOM 747 N N . GLU A 1 92 ? 13.318 -5.765 -6.080 1.00 86.50 92 GLU A N 1
ATOM 748 C CA . GLU A 1 92 ? 14.631 -6.326 -6.406 1.00 86.50 92 GLU A CA 1
ATOM 749 C C . GLU A 1 92 ? 14.645 -6.945 -7.807 1.00 86.50 92 GLU A C 1
ATOM 751 O O . GLU A 1 92 ? 15.541 -6.647 -8.601 1.00 86.50 92 GLU A O 1
ATOM 756 N N . ALA A 1 93 ? 13.614 -7.719 -8.158 1.00 88.50 93 ALA A N 1
ATOM 757 C CA . ALA A 1 93 ? 13.459 -8.276 -9.500 1.00 88.50 93 ALA A CA 1
ATOM 758 C C . ALA A 1 93 ? 13.348 -7.174 -10.568 1.00 88.50 93 ALA A C 1
ATOM 760 O O . ALA A 1 93 ? 14.017 -7.231 -11.600 1.00 88.50 93 ALA A O 1
ATOM 761 N N . SER A 1 94 ? 12.568 -6.123 -10.300 1.00 84.31 94 SER A N 1
ATOM 762 C CA . SER A 1 94 ? 12.428 -4.974 -11.205 1.00 84.31 94 SER A CA 1
ATOM 763 C C . SER A 1 94 ? 13.753 -4.233 -11.413 1.00 84.31 94 SER A C 1
ATOM 765 O O . SER A 1 94 ? 14.082 -3.848 -12.534 1.00 84.31 94 SER A O 1
ATOM 767 N N . VAL A 1 95 ? 14.541 -4.053 -10.348 1.00 89.75 95 VAL A N 1
ATOM 768 C CA . VAL A 1 95 ? 15.873 -3.436 -10.424 1.00 89.75 95 VAL A CA 1
ATOM 769 C C . VAL A 1 95 ? 16.831 -4.301 -11.239 1.00 89.75 95 VAL A C 1
ATOM 771 O O . VAL A 1 95 ? 17.619 -3.759 -12.014 1.00 89.75 95 VAL A O 1
ATOM 774 N N . LEU A 1 96 ? 16.760 -5.627 -11.105 1.00 89.88 96 LEU A N 1
ATOM 775 C CA . LEU A 1 96 ? 17.569 -6.551 -11.898 1.00 89.88 96 LEU A CA 1
ATOM 776 C C . LEU A 1 96 ? 17.259 -6.417 -13.397 1.00 89.88 96 LEU A C 1
ATOM 778 O O . LEU A 1 96 ? 18.174 -6.227 -14.196 1.00 89.88 96 LEU A O 1
ATOM 782 N N . VAL A 1 97 ? 15.973 -6.417 -13.764 1.00 89.56 97 VAL A N 1
ATOM 783 C CA . VAL A 1 97 ? 15.524 -6.214 -15.153 1.00 89.56 97 VAL A CA 1
ATOM 784 C C . VAL A 1 97 ? 15.979 -4.854 -15.681 1.00 89.56 97 VAL A C 1
ATOM 786 O O . VAL A 1 97 ? 16.453 -4.744 -16.810 1.00 89.56 97 VAL A O 1
ATOM 789 N N . MET A 1 98 ? 15.876 -3.803 -14.867 1.00 82.31 98 MET A N 1
ATOM 790 C CA . MET A 1 98 ? 16.300 -2.465 -15.268 1.00 82.31 98 MET A CA 1
ATOM 791 C C . MET A 1 98 ? 17.817 -2.384 -15.475 1.00 82.31 98 MET A C 1
ATOM 793 O O . MET A 1 98 ? 18.263 -1.760 -16.436 1.00 82.31 98 MET A O 1
ATOM 797 N N . LYS A 1 99 ? 18.616 -3.057 -14.635 1.00 86.31 99 LYS A N 1
ATOM 798 C CA . LYS A 1 99 ? 20.067 -3.190 -14.841 1.00 86.31 99 LYS A CA 1
ATOM 799 C C . LYS A 1 99 ? 20.388 -3.887 -16.159 1.00 86.31 99 LYS A C 1
ATOM 801 O O . LYS A 1 99 ? 21.209 -3.376 -16.915 1.00 86.31 99 LYS A O 1
ATOM 806 N N . 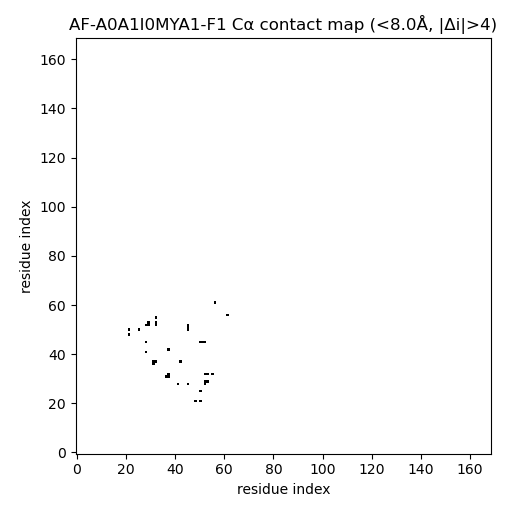GLU A 1 100 ? 19.720 -4.998 -16.456 1.00 89.62 100 GLU A N 1
ATOM 807 C CA . GLU A 1 100 ? 19.915 -5.727 -17.712 1.00 89.62 100 GLU A CA 1
ATOM 808 C C . GLU A 1 100 ? 19.553 -4.856 -18.927 1.00 89.62 100 GLU A C 1
ATOM 810 O O . GLU A 1 100 ? 20.306 -4.780 -19.898 1.00 89.62 100 GLU A O 1
ATOM 815 N N . GLN A 1 101 ? 18.448 -4.108 -18.855 1.00 87.62 101 GLN A N 1
ATOM 816 C CA . GLN A 1 101 ? 18.059 -3.168 -19.909 1.00 87.62 101 GLN A CA 1
ATOM 817 C C . GLN A 1 101 ? 19.077 -2.041 -20.105 1.00 87.62 101 GLN A C 1
ATOM 819 O O . GLN A 1 101 ? 19.380 -1.693 -21.247 1.00 87.62 101 GLN A O 1
ATOM 824 N N . VAL A 1 102 ? 19.617 -1.479 -19.020 1.00 89.94 102 VAL A N 1
ATOM 825 C CA . V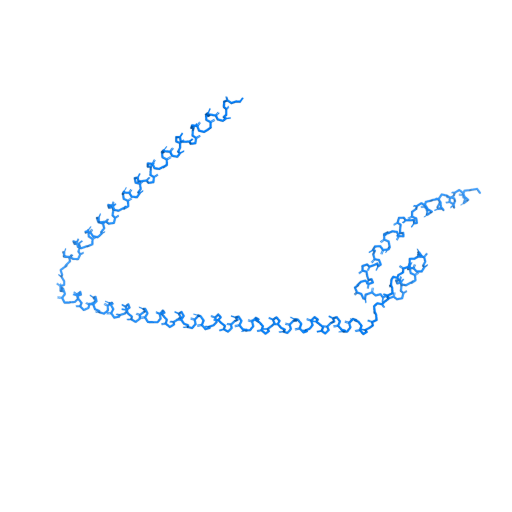AL A 1 102 ? 20.672 -0.456 -19.087 1.00 89.94 102 VAL A CA 1
ATOM 826 C C . VAL A 1 102 ? 21.930 -1.022 -19.741 1.00 89.94 102 VAL A C 1
ATOM 828 O O . VAL A 1 102 ? 22.515 -0.359 -20.593 1.00 89.94 102 VAL A O 1
ATOM 831 N N . GLU A 1 103 ? 22.316 -2.256 -19.421 1.00 90.06 103 GLU A N 1
ATOM 832 C CA . GLU A 1 103 ? 23.473 -2.903 -20.042 1.00 90.06 103 GLU A CA 1
ATOM 833 C C . GLU A 1 103 ? 23.254 -3.139 -21.546 1.00 90.06 103 GLU A C 1
ATOM 835 O O . GLU A 1 103 ? 24.119 -2.825 -22.366 1.00 90.06 103 GLU A O 1
ATOM 840 N N . VAL A 1 104 ? 22.066 -3.610 -21.939 1.00 90.62 104 VAL A N 1
ATOM 841 C CA . VAL A 1 104 ? 21.689 -3.762 -23.353 1.00 90.62 104 VAL A CA 1
ATOM 842 C C . VAL A 1 104 ? 21.709 -2.419 -24.084 1.00 90.62 104 VAL A C 1
ATOM 844 O O . VAL A 1 104 ? 22.180 -2.347 -25.222 1.00 90.62 104 VAL A O 1
ATOM 847 N N . LEU A 1 105 ? 21.196 -1.354 -23.464 1.00 87.56 105 LEU A N 1
ATOM 848 C CA . LEU A 1 105 ? 21.219 -0.007 -24.036 1.00 87.56 105 LEU A CA 1
ATOM 849 C C . LEU A 1 105 ? 22.647 0.518 -24.178 1.00 87.56 105 LEU A C 1
ATOM 851 O O . LEU A 1 105 ? 22.974 1.042 -25.236 1.00 87.56 105 LEU A O 1
ATOM 855 N N . SER A 1 106 ? 23.502 0.305 -23.180 1.00 84.38 106 SER A N 1
ATOM 856 C CA . SER A 1 106 ? 24.908 0.710 -23.225 1.00 84.38 106 SER A CA 1
ATOM 857 C C . SER A 1 106 ? 25.665 -0.006 -24.349 1.00 84.38 106 SER A C 1
ATOM 859 O O . SER A 1 106 ? 26.334 0.642 -25.149 1.00 84.38 106 SER A O 1
ATOM 861 N N . ARG A 1 107 ? 25.455 -1.318 -24.527 1.00 88.88 107 ARG A N 1
ATOM 862 C CA . ARG A 1 107 ? 26.018 -2.063 -25.671 1.00 88.88 107 ARG A CA 1
ATOM 863 C C . ARG A 1 107 ? 25.475 -1.574 -27.015 1.00 88.88 107 ARG A C 1
ATOM 865 O O . ARG A 1 107 ? 26.189 -1.569 -28.015 1.00 88.88 107 ARG A O 1
ATOM 872 N N . LYS A 1 108 ? 24.194 -1.194 -27.088 1.00 84.94 108 LYS A N 1
ATOM 873 C CA . LYS A 1 108 ? 23.615 -0.602 -28.308 1.00 84.94 108 LYS A CA 1
ATOM 874 C C . LYS A 1 108 ? 24.215 0.763 -28.604 1.00 84.94 108 LYS A C 1
ATOM 876 O O . LYS A 1 108 ? 24.475 1.040 -29.768 1.00 84.94 108 LYS A O 1
ATOM 881 N N . GLU A 1 109 ? 24.418 1.586 -27.585 1.00 83.31 109 GLU A N 1
ATOM 882 C CA . GLU A 1 109 ? 25.056 2.893 -27.700 1.00 83.31 109 GLU A CA 1
ATOM 883 C C . GLU A 1 109 ? 26.498 2.753 -28.185 1.00 83.31 109 GLU A C 1
ATOM 885 O O . GLU A 1 109 ? 26.876 3.420 -29.140 1.00 83.31 109 GLU A O 1
ATOM 890 N N . GLU A 1 110 ? 27.269 1.823 -27.621 1.00 86.38 110 GLU A N 1
ATOM 891 C CA . GLU A 1 110 ? 28.633 1.533 -28.068 1.00 86.38 110 GLU A CA 1
ATOM 892 C C . GLU A 1 110 ? 28.662 1.052 -29.526 1.00 86.38 110 GLU A C 1
ATOM 894 O O . GLU A 1 110 ? 29.442 1.554 -30.333 1.00 86.38 110 GLU A O 1
ATOM 899 N N . ASN A 1 111 ? 27.742 0.161 -29.909 1.00 83.38 111 ASN A N 1
ATOM 900 C CA . ASN A 1 111 ? 27.591 -0.270 -31.300 1.00 83.38 111 ASN A CA 1
ATOM 901 C C . ASN A 1 111 ? 27.180 0.878 -32.234 1.00 83.38 111 ASN A C 1
ATOM 903 O O . ASN A 1 111 ? 27.675 0.964 -33.354 1.00 83.38 111 ASN A O 1
ATOM 907 N N . LEU A 1 112 ? 26.271 1.757 -31.807 1.00 82.06 112 LEU A N 1
ATOM 908 C CA . LEU A 1 112 ? 25.847 2.936 -32.568 1.00 82.06 112 LEU A CA 1
ATOM 909 C C . LEU A 1 112 ? 26.990 3.936 -32.719 1.00 82.06 112 LEU A C 1
ATOM 911 O O . LEU A 1 112 ? 27.172 4.470 -33.808 1.00 82.06 112 LEU A O 1
ATOM 915 N N . LYS A 1 113 ? 27.774 4.144 -31.661 1.00 80.56 113 LYS A N 1
ATOM 916 C CA . LYS A 1 113 ? 28.954 5.003 -31.656 1.00 80.56 113 LYS A CA 1
ATOM 917 C C . LYS A 1 113 ? 30.033 4.453 -32.583 1.00 80.56 113 LYS A C 1
ATOM 919 O O . LYS A 1 113 ? 30.472 5.172 -33.468 1.00 80.56 113 LYS A O 1
ATOM 924 N N . SER A 1 114 ? 30.362 3.166 -32.472 1.00 80.31 114 SER A N 1
ATOM 925 C CA . SER A 1 114 ? 31.273 2.480 -33.395 1.00 80.31 114 SER A CA 1
ATOM 926 C C . SER A 1 114 ? 30.775 2.561 -34.839 1.00 80.31 114 SER A C 1
ATOM 928 O O . SER A 1 114 ? 31.551 2.824 -35.754 1.00 80.31 114 SER A O 1
ATOM 930 N N . LYS A 1 115 ? 29.463 2.409 -35.058 1.00 75.81 115 LYS A N 1
ATOM 931 C CA . LYS A 1 115 ? 28.866 2.535 -36.387 1.00 75.81 115 LYS A CA 1
ATOM 932 C C . LYS A 1 115 ? 28.948 3.967 -36.918 1.00 75.81 115 LYS A C 1
ATOM 934 O O . LYS A 1 115 ? 29.298 4.132 -38.079 1.00 75.81 115 LYS A O 1
ATOM 939 N N . MET A 1 116 ? 28.694 4.981 -36.091 1.00 67.75 116 MET A N 1
ATOM 940 C CA . MET A 1 116 ? 28.869 6.396 -36.441 1.00 67.75 116 MET A CA 1
ATOM 941 C C . MET A 1 116 ? 30.330 6.735 -36.752 1.00 67.75 116 MET A C 1
ATOM 943 O O . MET A 1 116 ? 30.594 7.399 -37.748 1.00 67.75 116 MET A O 1
ATOM 947 N N . GLU A 1 117 ? 31.274 6.236 -35.955 1.00 71.25 117 GLU A N 1
ATOM 948 C CA . GLU A 1 117 ? 32.714 6.396 -36.188 1.00 71.25 117 GLU A CA 1
ATOM 949 C C . GLU A 1 117 ? 33.146 5.694 -37.487 1.00 71.25 117 GLU A C 1
ATOM 951 O O . GLU A 1 117 ? 33.899 6.261 -38.274 1.00 71.25 117 GLU A O 1
ATOM 956 N N . SER A 1 118 ? 32.601 4.505 -37.777 1.00 69.88 118 SER A N 1
ATOM 957 C CA . SER A 1 118 ? 32.847 3.778 -39.033 1.00 69.88 118 SER A CA 1
ATOM 958 C C . SER A 1 118 ? 32.178 4.412 -40.257 1.00 69.88 118 SER A C 1
ATOM 960 O O . SER A 1 118 ? 32.650 4.235 -41.376 1.00 69.88 118 SER A O 1
ATOM 962 N N . MET A 1 119 ? 31.085 5.151 -40.046 1.00 59.09 119 MET A N 1
ATOM 963 C CA . MET A 1 119 ? 30.363 5.900 -41.076 1.00 59.09 119 MET A CA 1
ATOM 964 C C . MET A 1 119 ? 31.010 7.252 -41.387 1.00 59.09 119 MET A C 1
ATOM 966 O O . MET A 1 119 ? 30.490 7.945 -42.253 1.00 59.09 119 MET A O 1
ATOM 970 N N . GLY A 1 120 ? 32.115 7.603 -40.710 1.00 45.19 120 GLY A N 1
ATOM 971 C CA . GLY A 1 120 ? 33.043 8.677 -41.067 1.00 45.19 120 GLY A CA 1
ATOM 972 C C . GLY A 1 120 ? 32.390 9.928 -41.654 1.00 45.19 120 GLY A C 1
ATOM 973 O O . GLY A 1 120 ? 32.236 10.015 -42.864 1.00 45.19 120 GLY A O 1
ATOM 974 N N . GLU A 1 121 ? 32.038 10.901 -40.806 1.00 52.59 121 GLU A N 1
ATOM 975 C CA . GLU A 1 121 ? 31.759 12.297 -41.200 1.00 52.59 121 GLU A CA 1
ATOM 976 C C . GLU A 1 121 ? 30.993 12.498 -42.531 1.00 52.59 121 GLU A C 1
ATOM 978 O O . GLU A 1 121 ? 31.371 13.325 -43.359 1.00 52.59 121 GLU A O 1
ATOM 983 N N . SER A 1 122 ? 29.874 11.798 -42.744 1.00 52.16 122 SER A N 1
ATOM 984 C CA . SER A 1 122 ? 28.910 12.165 -43.793 1.00 52.16 122 SER A CA 1
ATOM 985 C C . SER A 1 122 ? 27.636 12.738 -43.158 1.00 52.16 122 SER A C 1
ATOM 987 O O . SER A 1 122 ? 26.701 11.993 -42.835 1.00 52.16 122 SER A O 1
ATOM 989 N N . PRO A 1 123 ? 27.564 14.070 -42.949 1.00 55.28 123 PRO A N 1
ATOM 990 C CA . PRO A 1 123 ? 26.354 14.755 -42.488 1.00 55.28 123 PRO A CA 1
ATOM 991 C C . PRO A 1 123 ? 25.118 14.449 -43.350 1.00 55.28 123 PRO A C 1
ATOM 993 O O . PRO A 1 123 ? 23.993 14.476 -42.851 1.00 55.28 123 PRO A O 1
ATOM 996 N N . ASP A 1 124 ? 25.329 14.126 -44.625 1.00 56.47 124 ASP A N 1
ATOM 997 C CA . ASP A 1 124 ? 24.287 14.015 -45.646 1.00 56.47 124 ASP A CA 1
ATOM 998 C C . ASP A 1 124 ? 23.434 12.740 -45.521 1.00 56.47 124 ASP A C 1
ATOM 1000 O O . ASP A 1 124 ? 22.216 12.779 -45.711 1.00 56.47 124 ASP A O 1
ATOM 1004 N N . GLU A 1 125 ? 24.030 11.598 -45.160 1.00 56.81 125 GLU A N 1
ATOM 1005 C CA . GLU A 1 125 ? 23.272 10.344 -45.006 1.00 56.81 125 GLU A CA 1
ATOM 1006 C C . GLU A 1 125 ? 22.435 10.331 -43.721 1.00 56.81 125 GLU A C 1
ATOM 1008 O O . GLU A 1 125 ? 21.294 9.859 -43.712 1.00 56.81 125 GLU A O 1
ATOM 1013 N N . THR A 1 126 ? 22.959 10.920 -42.643 1.00 58.84 126 THR A N 1
ATOM 1014 C CA . THR A 1 126 ? 22.251 11.004 -41.357 1.00 58.84 126 THR A CA 1
ATOM 1015 C C . THR A 1 126 ? 21.064 11.968 -41.437 1.00 58.84 126 THR A C 1
ATOM 1017 O O . THR A 1 126 ? 19.991 11.665 -40.911 1.00 58.84 126 THR A O 1
ATOM 1020 N N . GLN A 1 127 ? 21.210 13.094 -42.148 1.00 59.28 127 GLN A N 1
ATOM 1021 C CA . GLN A 1 127 ? 20.109 14.031 -42.392 1.00 59.28 127 GLN A CA 1
ATOM 1022 C C . GLN A 1 127 ? 18.987 13.395 -43.218 1.00 59.28 127 GLN A C 1
ATOM 1024 O O . GLN A 1 127 ? 17.823 13.516 -42.838 1.00 59.28 127 GLN A O 1
ATOM 1029 N N . LYS A 1 128 ? 19.313 12.630 -44.269 1.00 60.12 128 LYS A N 1
ATOM 1030 C CA . LYS A 1 128 ? 18.307 11.911 -45.072 1.00 60.12 128 LYS A CA 1
ATOM 1031 C C . LYS A 1 128 ? 17.517 10.889 -44.255 1.00 60.12 128 LYS A C 1
ATOM 1033 O O . LYS A 1 128 ? 16.293 10.837 -44.362 1.00 60.12 128 LYS A O 1
ATOM 1038 N N . LEU A 1 129 ? 18.182 10.118 -43.390 1.00 63.22 129 LEU A N 1
ATOM 1039 C CA . LEU A 1 129 ? 17.506 9.158 -42.507 1.00 63.22 129 LEU A CA 1
ATOM 1040 C C . LEU A 1 129 ? 16.609 9.852 -41.466 1.00 63.22 129 LEU A C 1
ATOM 1042 O O . LEU A 1 129 ? 15.536 9.341 -41.122 1.00 63.22 129 LEU A O 1
ATOM 1046 N N . PHE A 1 130 ? 17.009 11.029 -40.977 1.00 62.88 130 PHE A N 1
ATOM 1047 C CA . PHE A 1 130 ? 16.214 11.826 -40.040 1.00 62.88 130 PHE A CA 1
ATOM 1048 C C . PHE A 1 130 ? 14.996 12.471 -40.722 1.00 62.88 130 PHE A C 1
ATOM 1050 O O . PHE A 1 130 ? 13.881 12.417 -40.200 1.00 62.88 130 PHE A O 1
ATOM 1057 N N . GLU A 1 131 ? 15.170 13.010 -41.930 1.00 63.25 131 GLU A N 1
ATOM 1058 C CA . GLU A 1 131 ? 14.072 13.537 -42.743 1.00 63.25 131 GLU A CA 1
ATOM 1059 C C . GLU A 1 131 ? 13.061 12.447 -43.108 1.00 63.25 131 GLU A C 1
ATOM 1061 O O . GLU A 1 131 ? 11.851 12.658 -42.982 1.00 63.25 131 GLU A O 1
ATOM 1066 N N . GLU A 1 132 ? 13.524 11.255 -43.489 1.00 69.31 132 GLU A N 1
ATOM 1067 C CA . GLU A 1 132 ? 12.644 10.143 -43.848 1.00 69.31 132 GLU A CA 1
ATOM 1068 C C . GLU A 1 132 ? 11.846 9.629 -42.635 1.00 69.31 132 GLU A C 1
ATOM 1070 O O . GLU A 1 132 ? 10.637 9.373 -42.726 1.00 69.31 132 GLU A O 1
ATOM 1075 N N . SER A 1 133 ? 12.480 9.545 -41.461 1.00 60.69 133 SER A N 1
ATOM 1076 C CA . SER A 1 133 ? 11.815 9.131 -40.219 1.00 60.69 133 SER A CA 1
ATOM 1077 C C . SER A 1 133 ? 10.823 10.183 -39.697 1.00 60.69 133 SER A C 1
ATOM 1079 O O . SER A 1 133 ? 9.711 9.820 -39.286 1.00 60.69 133 SER A O 1
ATOM 1081 N N . ILE A 1 134 ? 11.130 11.480 -39.818 1.00 64.12 134 ILE A N 1
ATOM 1082 C CA . ILE A 1 134 ? 10.177 12.565 -39.530 1.00 64.12 134 ILE A CA 1
ATOM 1083 C C . ILE A 1 134 ? 9.014 12.575 -40.531 1.00 64.12 134 ILE A C 1
ATOM 1085 O O . ILE A 1 134 ? 7.852 12.676 -40.121 1.00 64.12 134 ILE A O 1
ATOM 1089 N N . ALA A 1 135 ? 9.274 12.404 -41.830 1.00 62.66 135 ALA A N 1
ATOM 1090 C CA . ALA A 1 135 ? 8.234 12.350 -42.858 1.00 62.66 135 ALA A CA 1
ATOM 1091 C C . ALA A 1 135 ? 7.255 11.183 -42.624 1.00 62.66 135 ALA A C 1
ATOM 1093 O O . ALA A 1 135 ? 6.035 11.333 -42.781 1.00 62.66 135 ALA A O 1
ATOM 1094 N N . LYS A 1 136 ? 7.768 10.032 -42.172 1.00 63.22 136 LYS A N 1
ATOM 1095 C CA . LYS A 1 136 ? 6.965 8.852 -41.823 1.00 63.22 136 LYS A CA 1
ATOM 1096 C C . LYS A 1 136 ? 6.105 9.084 -40.573 1.00 63.22 136 LYS A C 1
ATOM 1098 O O . LYS A 1 136 ? 4.930 8.707 -40.566 1.00 63.22 136 LYS A O 1
ATOM 1103 N N . MET A 1 137 ? 6.634 9.764 -39.551 1.00 58.31 137 MET A N 1
ATOM 1104 C CA . MET A 1 137 ? 5.861 10.149 -38.360 1.00 58.31 137 MET A CA 1
ATOM 1105 C C . MET A 1 137 ? 4.766 11.175 -38.676 1.00 58.31 137 MET A C 1
ATOM 1107 O O . MET A 1 137 ? 3.632 11.021 -38.212 1.00 58.31 137 MET A O 1
ATOM 1111 N N . ARG A 1 138 ? 5.052 12.167 -39.528 1.00 57.91 138 ARG A N 1
ATOM 1112 C CA . ARG A 1 138 ? 4.084 13.197 -39.939 1.00 57.91 138 ARG A CA 1
ATOM 1113 C C . ARG A 1 138 ? 2.897 12.603 -40.703 1.00 57.91 138 ARG A C 1
ATOM 1115 O O . ARG A 1 138 ? 1.753 12.948 -40.414 1.00 57.91 138 ARG A O 1
ATOM 1122 N N . LYS A 1 139 ? 3.141 11.642 -41.607 1.00 60.78 139 LYS A N 1
ATOM 1123 C CA . LYS A 1 139 ? 2.074 10.909 -42.323 1.00 60.78 139 LYS A CA 1
ATOM 1124 C C . LYS A 1 139 ? 1.187 10.078 -41.389 1.00 60.78 139 LYS A C 1
ATOM 1126 O O . LYS A 1 139 ? -0.017 9.986 -41.625 1.00 60.78 139 LYS A O 1
ATOM 1131 N N . ARG A 1 140 ? 1.751 9.481 -40.332 1.00 60.16 140 ARG A N 1
ATOM 1132 C CA . ARG A 1 140 ? 0.982 8.693 -39.353 1.00 60.16 140 ARG A CA 1
ATOM 1133 C C . ARG A 1 140 ? 0.097 9.582 -38.474 1.00 60.16 140 ARG A C 1
ATOM 1135 O O . ARG A 1 140 ? -1.067 9.245 -38.271 1.00 60.16 140 ARG A O 1
ATOM 1142 N N . ASN A 1 141 ? 0.613 10.724 -38.013 1.00 58.12 141 ASN A N 1
ATOM 1143 C CA . ASN A 1 141 ? -0.171 11.678 -37.221 1.00 58.12 141 ASN A CA 1
ATOM 1144 C C . ASN A 1 141 ? -1.290 12.332 -38.039 1.00 58.12 141 ASN A C 1
ATOM 1146 O O . ASN A 1 141 ? -2.409 12.419 -37.552 1.00 58.12 141 ASN A O 1
ATOM 1150 N N . ALA A 1 142 ? -1.038 12.690 -39.302 1.00 61.31 142 ALA A N 1
ATOM 1151 C CA . ALA A 1 142 ? -2.061 13.284 -40.166 1.00 61.31 142 ALA A CA 1
ATOM 1152 C C . ALA A 1 142 ? -3.278 12.360 -40.372 1.00 61.31 142 ALA A C 1
ATOM 1154 O O . ALA A 1 142 ? -4.416 12.821 -40.363 1.00 61.31 142 ALA A O 1
ATOM 1155 N N . ARG A 1 143 ? -3.058 11.042 -40.502 1.00 62.19 143 ARG A N 1
ATOM 1156 C CA . ARG A 1 143 ? -4.154 10.059 -40.583 1.00 62.19 143 ARG A CA 1
ATOM 1157 C C . ARG A 1 143 ? -4.935 9.946 -39.275 1.00 62.19 143 ARG A C 1
ATOM 1159 O O . ARG A 1 143 ? -6.156 9.829 -39.314 1.00 62.19 143 ARG A O 1
ATOM 1166 N N . ARG A 1 144 ? -4.243 9.986 -38.131 1.00 69.19 144 ARG A N 1
ATOM 1167 C CA . ARG A 1 144 ? -4.879 9.948 -36.807 1.00 69.19 144 ARG A CA 1
ATOM 1168 C C . ARG A 1 144 ? -5.723 11.197 -36.568 1.00 69.19 144 ARG A C 1
ATOM 1170 O O . ARG A 1 144 ? -6.877 11.076 -36.180 1.00 69.19 144 ARG A O 1
ATOM 1177 N N . ASP A 1 145 ? -5.172 12.373 -36.837 1.00 67.19 145 ASP A N 1
ATOM 1178 C CA . ASP A 1 145 ? -5.862 13.638 -36.589 1.00 67.19 145 ASP A CA 1
ATOM 1179 C C . ASP A 1 145 ? -7.058 13.815 -37.542 1.00 67.19 145 ASP A C 1
ATOM 1181 O O . ASP A 1 145 ? -8.110 14.289 -37.120 1.00 67.19 145 ASP A O 1
ATOM 1185 N N . TYR A 1 146 ? -6.970 13.321 -38.785 1.00 68.81 146 TYR A N 1
ATOM 1186 C CA . TYR A 1 146 ? -8.120 13.260 -39.695 1.00 68.81 146 TYR A CA 1
ATOM 1187 C C . TYR A 1 146 ? -9.214 12.301 -39.200 1.00 68.81 146 TYR A C 1
ATOM 1189 O O . TYR A 1 146 ? -10.393 12.648 -39.226 1.00 68.81 146 TYR A O 1
ATOM 1197 N N . ALA A 1 147 ? -8.845 11.117 -38.697 1.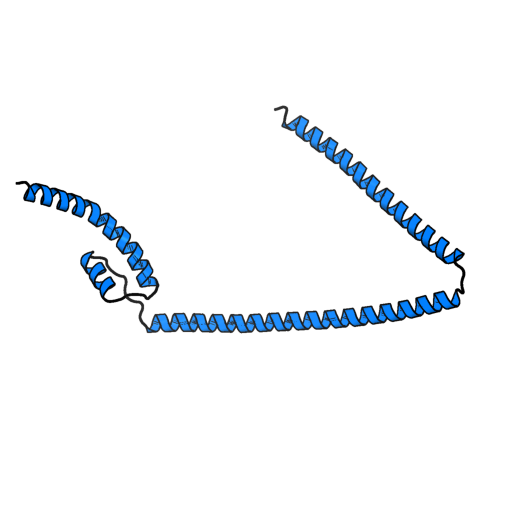00 68.88 147 ALA A N 1
ATOM 1198 C CA . ALA A 1 147 ? -9.807 10.172 -38.128 1.00 68.88 147 ALA A CA 1
ATOM 1199 C C . ALA A 1 147 ? -10.515 10.748 -36.889 1.00 68.88 147 ALA A C 1
ATOM 1201 O O . ALA A 1 147 ? -11.731 10.615 -36.763 1.00 68.88 147 ALA A O 1
ATOM 1202 N N . ILE A 1 148 ? -9.776 11.441 -36.015 1.00 69.31 148 ILE A N 1
ATOM 1203 C CA . ILE A 1 148 ? -10.338 12.136 -34.848 1.00 69.31 148 ILE A CA 1
ATOM 1204 C C . ILE A 1 148 ? -11.292 13.252 -35.294 1.00 69.31 148 ILE A C 1
ATOM 1206 O O . ILE A 1 148 ? -12.387 13.370 -34.748 1.00 69.31 148 ILE A O 1
ATOM 1210 N N . PHE A 1 149 ? -10.921 14.038 -36.310 1.00 69.69 149 PHE A N 1
ATOM 1211 C CA . PHE A 1 149 ? -11.764 15.113 -36.835 1.00 69.69 149 PHE A CA 1
ATOM 1212 C C . PHE A 1 149 ? -13.079 14.587 -37.425 1.00 69.69 149 PHE A C 1
ATOM 1214 O O . PHE A 1 149 ? -14.152 15.078 -37.079 1.00 69.69 149 PHE A O 1
ATOM 1221 N N . VAL A 1 150 ? -13.022 13.546 -38.261 1.00 70.31 150 VAL A N 1
ATOM 1222 C CA . VAL A 1 150 ? -14.222 12.926 -38.847 1.00 70.31 150 VAL A CA 1
ATOM 1223 C C . VAL A 1 150 ? -15.121 12.338 -37.758 1.00 70.31 150 VAL A C 1
ATOM 1225 O O . VAL A 1 150 ? -16.336 12.529 -37.794 1.00 70.31 150 VAL A O 1
ATOM 1228 N N . PHE A 1 151 ? -14.538 11.683 -36.750 1.00 67.50 151 PHE A N 1
ATOM 1229 C CA . PHE A 1 151 ? -15.298 11.141 -35.627 1.00 67.50 151 PHE A CA 1
ATOM 1230 C C . PHE A 1 151 ? -15.990 12.245 -34.816 1.00 67.50 151 PHE A C 1
ATOM 1232 O O . PHE A 1 151 ? -17.167 12.116 -34.486 1.00 67.50 151 PHE A O 1
ATOM 1239 N N . ALA A 1 152 ? -15.303 13.362 -34.560 1.00 66.88 152 ALA A N 1
ATOM 1240 C CA . ALA A 1 152 ? -15.871 14.513 -33.861 1.00 66.88 152 ALA A CA 1
ATOM 1241 C C . ALA A 1 152 ? -17.050 15.143 -34.627 1.00 66.88 152 ALA A C 1
ATOM 1243 O O . ALA A 1 152 ? -18.061 15.496 -34.019 1.00 66.88 152 ALA A O 1
ATOM 1244 N N . VAL A 1 153 ? -16.959 15.235 -35.959 1.00 75.00 153 VAL A N 1
ATOM 1245 C CA . VAL A 1 153 ? -18.045 15.753 -36.811 1.00 75.00 153 VAL A CA 1
ATOM 1246 C C . VAL A 1 153 ? -19.270 14.836 -36.767 1.00 75.00 153 VAL A C 1
ATOM 1248 O O . VAL A 1 153 ? -20.388 15.319 -36.582 1.00 75.00 153 VAL A O 1
ATOM 1251 N N . ILE A 1 154 ? -19.074 13.517 -36.870 1.00 72.56 154 ILE A N 1
ATOM 1252 C CA . ILE A 1 154 ? -20.169 12.539 -36.783 1.00 72.56 154 ILE A CA 1
ATOM 1253 C C . ILE A 1 154 ? -20.830 12.600 -35.404 1.00 72.56 154 ILE A C 1
ATOM 1255 O O . ILE A 1 154 ? -22.053 12.686 -35.310 1.00 72.56 154 ILE A O 1
ATOM 1259 N N . PHE A 1 155 ? -20.033 12.610 -34.334 1.00 71.06 155 PHE A N 1
ATOM 1260 C CA . PHE A 1 155 ? -20.534 12.638 -32.962 1.00 71.06 155 PHE A CA 1
ATOM 1261 C C . PHE A 1 155 ? -21.323 13.924 -32.663 1.00 71.06 155 PHE A C 1
ATOM 1263 O O . PHE A 1 155 ? -22.397 13.865 -32.069 1.00 71.06 155 PHE A O 1
ATOM 1270 N N . SER A 1 156 ? -20.852 15.077 -33.153 1.00 66.88 156 SER A N 1
ATOM 1271 C CA . SER A 1 156 ? -21.559 16.363 -33.054 1.00 66.88 156 SER A CA 1
ATOM 1272 C C . SER A 1 156 ? -22.911 16.353 -33.780 1.00 66.88 156 SER A C 1
ATOM 1274 O O . SER A 1 156 ? -23.925 16.802 -33.234 1.00 66.88 156 SER A O 1
ATOM 1276 N N . GLY A 1 157 ? -22.966 15.773 -34.984 1.00 75.62 157 GLY A N 1
ATOM 1277 C CA . GLY A 1 157 ? -24.220 15.596 -35.718 1.00 75.62 157 GLY A CA 1
ATOM 1278 C C . GLY A 1 157 ? -25.203 14.678 -34.984 1.00 75.62 157 GLY A C 1
ATOM 1279 O O . GLY A 1 157 ? -26.398 14.963 -34.935 1.00 75.62 157 GLY A O 1
ATOM 1280 N N . LEU A 1 158 ? -24.694 13.623 -34.347 1.00 70.62 158 LEU A N 1
ATOM 1281 C CA . LEU A 1 158 ? -25.487 12.649 -33.595 1.00 70.62 158 LEU A CA 1
ATOM 1282 C C . LEU A 1 158 ? -26.069 13.247 -32.307 1.00 70.62 158 LEU A C 1
ATOM 1284 O O . LEU A 1 158 ? -27.249 13.054 -32.023 1.00 70.62 158 LEU A O 1
ATOM 1288 N N . ILE A 1 159 ? -25.281 14.043 -31.575 1.00 71.88 159 ILE A N 1
ATOM 1289 C CA . ILE A 1 159 ? -25.763 14.816 -30.421 1.00 71.88 159 ILE A CA 1
ATOM 1290 C C . ILE A 1 159 ? -26.835 15.807 -30.867 1.00 71.88 159 ILE A C 1
ATOM 1292 O O . ILE A 1 159 ? -27.892 15.885 -30.252 1.00 71.88 159 ILE A O 1
ATOM 1296 N N . THR A 1 160 ? -26.594 16.538 -31.955 1.00 79.19 160 THR A N 1
ATOM 1297 C CA . THR A 1 160 ? -27.552 17.524 -32.473 1.00 79.19 160 THR A CA 1
ATOM 1298 C C . THR A 1 160 ? -28.867 16.864 -32.890 1.00 79.19 160 THR A C 1
ATOM 1300 O O . THR A 1 160 ? -29.942 17.388 -32.600 1.00 79.19 160 THR A O 1
ATOM 1303 N N . TYR A 1 161 ? -28.800 15.691 -33.524 1.00 80.69 161 TYR A N 1
ATOM 1304 C CA . TYR A 1 161 ? -29.970 14.883 -33.861 1.00 80.69 161 TYR A CA 1
ATOM 1305 C C . TYR A 1 161 ? -30.726 14.419 -32.607 1.00 80.69 161 TYR A C 1
ATOM 1307 O O . TYR A 1 161 ? -31.942 14.587 -32.533 1.00 80.69 161 TYR A O 1
ATOM 1315 N N . LEU A 1 162 ? -30.016 13.897 -31.600 1.00 76.19 162 LEU A N 1
ATOM 1316 C CA . LEU A 1 162 ? -30.610 13.456 -30.335 1.00 76.19 162 LEU A CA 1
ATOM 1317 C C . LEU A 1 162 ? -31.274 14.610 -29.580 1.00 76.19 162 LEU A C 1
ATOM 1319 O O . LEU A 1 162 ? -32.417 14.473 -29.157 1.00 76.19 162 LEU A O 1
ATOM 1323 N N . VAL A 1 163 ? -30.603 15.759 -29.468 1.00 74.81 163 VAL A N 1
ATOM 1324 C CA . VAL A 1 163 ? -31.160 16.971 -28.851 1.00 74.81 163 VAL A CA 1
ATOM 1325 C C . VAL A 1 163 ? -32.403 17.422 -29.610 1.00 74.81 163 VAL A C 1
ATOM 1327 O O . VAL A 1 163 ? -33.438 17.658 -29.000 1.00 74.81 163 VAL A O 1
ATOM 1330 N N . ARG A 1 164 ? -32.356 17.472 -30.945 1.00 74.38 164 ARG A N 1
ATOM 1331 C CA . ARG A 1 164 ? -33.513 17.868 -31.755 1.00 74.38 164 ARG A CA 1
ATOM 1332 C C . ARG A 1 164 ? -34.690 16.898 -31.634 1.00 74.38 164 ARG A C 1
ATOM 1334 O O . ARG A 1 164 ? -35.825 17.341 -31.768 1.00 74.38 164 ARG A O 1
ATOM 1341 N N . HIS A 1 165 ? -34.447 15.609 -31.403 1.00 69.81 165 HIS A N 1
ATOM 1342 C CA . HIS A 1 165 ? -35.521 14.624 -31.280 1.00 69.81 165 HIS A CA 1
ATOM 1343 C C . HIS A 1 165 ? -36.108 14.541 -29.861 1.00 69.81 165 HIS A C 1
ATOM 1345 O O . HIS A 1 165 ? -37.311 14.338 -29.734 1.00 69.81 165 HIS A O 1
ATOM 1351 N N . TYR A 1 166 ? -35.291 14.735 -28.818 1.00 65.12 166 TYR A N 1
ATOM 1352 C CA . TYR A 1 166 ? -35.718 14.665 -27.411 1.00 65.12 166 TYR A CA 1
ATOM 1353 C C . TYR A 1 166 ? -36.205 15.995 -26.822 1.00 65.12 166 TYR A C 1
ATOM 1355 O O . TYR A 1 166 ? -36.965 15.972 -25.864 1.00 65.12 166 TYR A O 1
ATOM 1363 N N . VAL A 1 167 ? -35.778 17.143 -27.361 1.00 60.50 167 VAL A N 1
ATOM 1364 C CA . VAL A 1 167 ? -36.160 18.483 -26.859 1.00 60.50 167 VAL A CA 1
ATOM 1365 C C . VAL A 1 167 ? -37.381 19.060 -27.601 1.00 60.50 167 VAL A C 1
ATOM 1367 O O . VAL A 1 167 ? -37.886 20.109 -27.229 1.00 60.50 167 VAL A O 1
ATOM 1370 N N . ASN A 1 168 ? -37.895 18.367 -28.626 1.00 51.94 168 ASN A N 1
ATOM 1371 C CA . ASN A 1 168 ? -39.149 18.710 -29.322 1.00 51.94 168 ASN A CA 1
ATOM 1372 C C . ASN A 1 168 ? -40.337 17.813 -28.900 1.00 51.94 168 ASN A C 1
ATOM 1374 O O . ASN A 1 168 ? -41.197 17.485 -29.721 1.00 51.94 168 ASN A O 1
ATOM 1378 N N . VAL A 1 169 ? -40.378 17.433 -27.620 1.00 47.25 169 VAL A N 1
ATOM 1379 C CA . VAL A 1 169 ? -41.594 17.051 -26.877 1.00 47.25 169 VAL A CA 1
ATOM 1380 C C . VAL A 1 169 ? -41.736 18.044 -25.735 1.00 47.25 169 VAL A C 1
ATOM 1382 O O . VAL A 1 169 ? -42.862 18.548 -25.544 1.00 47.25 169 VAL A O 1
#

Radius of gyration: 41.4 Å; Cα contacts (8 Å, |Δi|>4): 19; chains: 1; bounding box: 82×45×95 Å

Sequence (169 aa):
MIIEILAAIIATVLGGLFPLIRKFAKSRFDKLYAKGKYGKFHQSVAKLLDIEVGEEKSFDKRLEENFEKLQKAFEKVEHATEDFNELLREKEASVLVMKEQVEVLSRKEENLKSKMESMGESPDETQKLFEESIAKMRKRNARRDYAIFVFAVIFSGLITYLVRHYVNV

Foldseek 3Di:
DVVVVVVVVVCVVCVVCLVVCLVVLQVVLQVCLVVVHDDPVNVVVCVVSVNPRPDRDDPVVVVVVVVVVVVVVVVVVVVVVVVVVVVVVVVVVVVVVVVVVVVVVVVVVVVVVVVVVVVPDDPPVVVVVVVVVVVVVVVVVVVVVVVVVVVVVVVVVVVVVVCVVVVVD